Protein AF-A0A8T7GPR4-F1 (afdb_monomer)

Radius of gyration: 19.9 Å; Cα contacts (8 Å, |Δi|>4): 286; chains: 1; bounding box: 54×24×58 Å

Structure (mmCIF, N/CA/C/O backbone):
data_AF-A0A8T7GPR4-F1
#
_entry.id   AF-A0A8T7GPR4-F1
#
loop_
_atom_site.group_PDB
_atom_site.id
_atom_site.type_symbol
_atom_site.label_atom_id
_atom_site.label_alt_id
_atom_site.label_comp_id
_atom_site.label_asym_id
_atom_site.label_entity_id
_atom_site.label_seq_id
_atom_site.pdbx_PDB_ins_code
_atom_site.Cartn_x
_atom_site.Cartn_y
_atom_site.Cartn_z
_atom_site.occupancy
_atom_site.B_iso_or_equiv
_atom_site.auth_seq_id
_atom_site.auth_comp_id
_atom_site.auth_asym_id
_atom_site.auth_atom_id
_atom_site.pdbx_PDB_model_num
ATOM 1 N N . MET A 1 1 ? -29.693 9.640 11.429 1.00 54.88 1 MET A N 1
ATOM 2 C CA . MET A 1 1 ? -28.845 8.516 10.966 1.00 54.88 1 MET A CA 1
ATOM 3 C C . MET A 1 1 ? -27.605 8.969 10.199 1.00 54.88 1 MET A C 1
ATOM 5 O O . MET A 1 1 ? -26.533 8.726 10.720 1.00 54.88 1 MET A O 1
ATOM 9 N N . LYS A 1 2 ? -27.696 9.68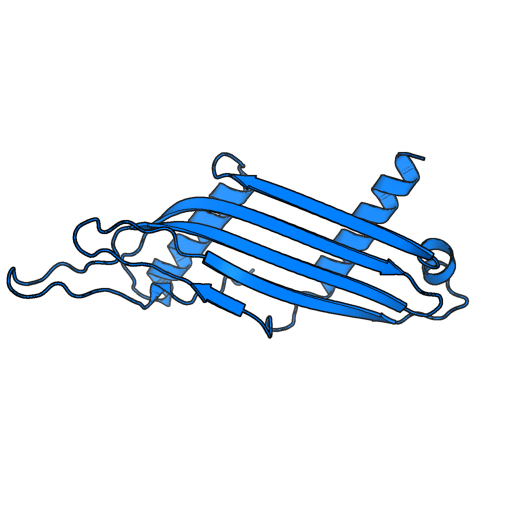3 9.062 1.00 52.66 2 LYS A N 1
ATOM 10 C CA . LYS A 1 2 ? -26.508 10.085 8.263 1.00 52.66 2 LYS A CA 1
ATOM 11 C C . LYS A 1 2 ? -25.381 10.765 9.064 1.00 52.66 2 LYS A C 1
ATOM 13 O O . LYS A 1 2 ? -24.226 10.394 8.918 1.00 52.66 2 LYS A O 1
ATOM 18 N N . TYR A 1 3 ? -25.714 11.702 9.955 1.00 61.56 3 TYR A N 1
ATOM 19 C CA . TYR A 1 3 ? -24.728 12.388 10.805 1.00 61.56 3 TYR A CA 1
ATOM 20 C C . TYR A 1 3 ? -23.956 11.450 11.740 1.00 61.56 3 TYR A C 1
ATOM 22 O O . TYR A 1 3 ? -22.753 11.610 11.904 1.00 61.56 3 TYR A O 1
ATOM 30 N N . PHE A 1 4 ? -24.629 10.452 12.316 1.00 60.06 4 PHE A N 1
ATOM 31 C CA . PHE A 1 4 ? -23.990 9.468 13.189 1.00 60.06 4 PHE A CA 1
ATOM 32 C C . PHE A 1 4 ? -22.986 8.619 12.404 1.00 60.06 4 PHE A C 1
ATOM 34 O O . PHE A 1 4 ? -21.864 8.417 12.854 1.00 60.06 4 PHE A O 1
ATOM 41 N N . THR A 1 5 ? -23.356 8.212 11.189 1.00 64.50 5 THR A N 1
ATOM 42 C CA . THR A 1 5 ? -22.489 7.437 10.301 1.00 64.50 5 THR A CA 1
ATOM 43 C C . THR A 1 5 ? -21.241 8.227 9.881 1.00 64.50 5 THR A C 1
ATOM 45 O O . THR A 1 5 ? -20.139 7.695 9.943 1.00 64.50 5 THR A O 1
ATOM 48 N N . TYR A 1 6 ? -21.371 9.515 9.536 1.00 74.75 6 TYR A N 1
ATOM 49 C CA . TYR A 1 6 ? -20.209 10.350 9.188 1.00 74.75 6 TYR A CA 1
ATOM 50 C C . TYR A 1 6 ? -19.257 10.578 10.365 1.00 74.75 6 TYR A C 1
ATOM 52 O O . TYR A 1 6 ? -18.046 10.498 10.183 1.00 74.75 6 TYR A O 1
ATOM 60 N N . VAL A 1 7 ? -19.794 10.830 11.564 1.00 73.88 7 VAL A N 1
ATOM 61 C CA . VAL A 1 7 ? -18.984 11.014 12.780 1.00 73.88 7 VAL A CA 1
ATOM 62 C C . VAL A 1 7 ? -18.277 9.716 13.167 1.00 73.88 7 VAL A C 1
ATOM 64 O O . VAL A 1 7 ? -17.122 9.742 13.588 1.00 73.88 7 VAL A O 1
ATOM 67 N N . LEU A 1 8 ? -18.939 8.571 12.997 1.00 71.81 8 LEU A N 1
ATOM 68 C CA . LEU A 1 8 ? -18.332 7.266 13.231 1.00 71.81 8 LEU A CA 1
ATOM 69 C C . LEU A 1 8 ? -17.179 7.011 12.249 1.00 71.81 8 LEU A C 1
ATOM 71 O O . LEU A 1 8 ? -16.074 6.698 12.687 1.00 71.81 8 LEU A O 1
ATOM 75 N N . TYR A 1 9 ? -17.393 7.221 10.944 1.00 75.00 9 TYR A N 1
ATOM 76 C CA . TYR A 1 9 ? -16.343 7.044 9.936 1.00 75.00 9 TYR A CA 1
ATOM 77 C C . TYR A 1 9 ? -15.164 8.001 10.127 1.00 75.00 9 TYR A C 1
ATOM 79 O O . TYR A 1 9 ? -14.023 7.567 9.997 1.00 75.00 9 TYR A O 1
ATOM 87 N N . SER A 1 10 ? -15.405 9.272 10.467 1.00 71.81 10 SER A N 1
ATOM 88 C CA . SER A 1 10 ? -14.318 10.230 10.700 1.00 71.81 10 SER A CA 1
ATOM 89 C C . SER A 1 10 ? -13.509 9.893 11.952 1.00 71.81 10 SER A C 1
ATOM 91 O O . SER A 1 10 ? -12.285 9.982 11.928 1.00 71.81 10 SER A O 1
ATOM 93 N N . THR A 1 11 ? -14.169 9.439 13.022 1.00 72.56 11 THR A N 1
ATOM 94 C CA . THR A 1 11 ? -13.491 9.022 14.259 1.00 72.56 11 THR A CA 1
ATOM 95 C C . THR A 1 11 ? -12.650 7.770 14.023 1.00 72.56 11 THR A C 1
ATOM 97 O O . THR A 1 11 ? -11.494 7.722 14.432 1.00 72.56 11 THR A O 1
ATOM 100 N N . ILE A 1 12 ? -13.193 6.776 13.313 1.00 70.50 12 ILE A N 1
ATOM 101 C CA . ILE A 1 12 ? -12.455 5.558 12.954 1.00 70.50 12 ILE A CA 1
ATOM 102 C C . ILE A 1 12 ? -11.265 5.897 12.051 1.00 70.50 12 ILE A C 1
ATOM 104 O O . ILE A 1 12 ? -10.165 5.411 12.299 1.00 70.50 12 ILE A O 1
ATOM 108 N N . ALA A 1 13 ? -11.450 6.769 11.056 1.00 71.00 13 ALA A N 1
ATOM 109 C CA . ALA A 1 13 ? -10.365 7.208 10.182 1.00 71.00 13 ALA A CA 1
ATOM 110 C C . ALA A 1 13 ? -9.235 7.895 10.968 1.00 71.00 13 ALA A C 1
ATOM 112 O O . ALA A 1 13 ? -8.074 7.541 10.786 1.00 71.00 13 ALA A O 1
ATOM 113 N N . LEU A 1 14 ? -9.563 8.816 11.883 1.00 67.69 14 LEU A N 1
ATOM 114 C CA . LEU A 1 14 ? -8.575 9.492 12.734 1.00 67.69 14 LEU A CA 1
ATOM 115 C C . LEU A 1 14 ? -7.801 8.510 13.619 1.00 67.69 14 LEU A C 1
ATOM 117 O O . LEU A 1 14 ? -6.582 8.626 13.736 1.00 67.69 14 LEU A O 1
ATOM 121 N N . ILE A 1 15 ? -8.492 7.525 14.204 1.00 67.62 15 ILE A N 1
ATOM 122 C CA . ILE A 1 15 ? -7.841 6.504 15.027 1.00 67.62 15 ILE A CA 1
ATOM 123 C C . ILE A 1 15 ? -6.878 5.678 14.171 1.00 67.62 15 ILE A C 1
ATOM 125 O O . ILE A 1 15 ? -5.717 5.566 14.548 1.00 67.62 15 ILE A O 1
ATOM 129 N N . ILE A 1 16 ? -7.311 5.172 13.009 1.00 65.00 16 ILE A N 1
ATOM 130 C CA . ILE A 1 16 ? -6.468 4.365 12.108 1.00 65.00 16 ILE A CA 1
ATOM 131 C C . ILE A 1 16 ? -5.208 5.137 11.697 1.00 65.00 16 ILE A C 1
ATOM 133 O O . ILE A 1 16 ? -4.109 4.595 11.794 1.00 65.00 16 ILE A O 1
ATOM 137 N N . ILE A 1 17 ? -5.341 6.413 11.321 1.00 62.09 17 ILE A N 1
ATOM 138 C CA . ILE A 1 17 ? -4.194 7.261 10.955 1.00 62.09 17 ILE A CA 1
ATOM 139 C C . ILE A 1 17 ? -3.219 7.387 12.138 1.00 62.09 17 ILE A C 1
ATOM 141 O O . ILE A 1 17 ? -2.014 7.246 11.960 1.00 62.09 17 ILE A O 1
ATOM 145 N N . SER A 1 18 ? -3.726 7.573 13.361 1.00 52.75 18 SER A N 1
ATOM 146 C CA . SER A 1 18 ? -2.885 7.770 14.552 1.00 52.75 18 SER A CA 1
ATOM 147 C C . SER A 1 18 ? -2.135 6.523 15.046 1.00 52.75 18 SER A C 1
ATOM 149 O O . SER A 1 18 ? -1.128 6.668 15.734 1.00 52.75 18 SER A O 1
ATOM 151 N N . VAL A 1 19 ? -2.583 5.306 14.706 1.00 53.22 19 VAL A N 1
ATOM 152 C CA . VAL A 1 19 ? -1.876 4.056 15.065 1.00 53.22 19 VAL A CA 1
ATOM 153 C C . VAL A 1 19 ? -0.943 3.538 13.965 1.00 53.22 19 VAL A C 1
ATOM 155 O O . VAL A 1 19 ? -0.241 2.555 14.186 1.00 53.22 19 VAL A O 1
ATOM 158 N N . SER A 1 20 ? -0.863 4.214 12.815 1.00 52.28 20 SER A N 1
ATOM 159 C CA . SER A 1 20 ? -0.093 3.782 11.635 1.00 52.28 20 SER A CA 1
ATOM 160 C C . SER A 1 20 ? 1.433 3.994 11.752 1.00 52.28 20 SER A C 1
ATOM 162 O O . SER A 1 20 ? 2.091 4.343 10.777 1.00 52.28 20 SER A O 1
ATOM 164 N N . TYR A 1 21 ? 2.024 3.792 12.936 1.00 50.47 21 TYR A N 1
ATOM 165 C CA . TYR A 1 21 ? 3.475 3.926 13.161 1.00 50.47 21 TYR A CA 1
ATOM 166 C C . T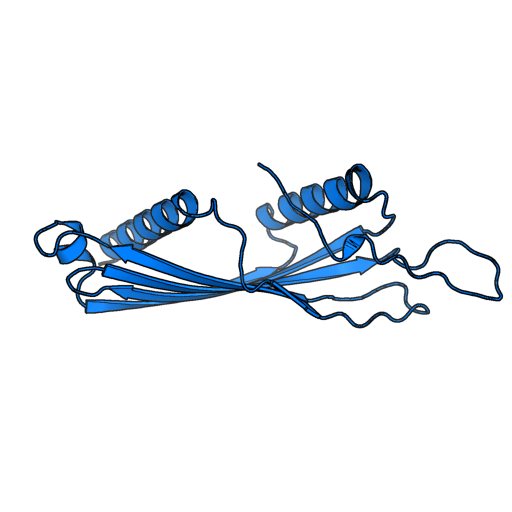YR A 1 21 ? 4.228 2.581 13.184 1.00 50.47 21 TYR A C 1
ATOM 168 O O . TYR A 1 21 ? 5.443 2.560 13.395 1.00 50.47 21 TYR A O 1
ATOM 176 N N . SER A 1 22 ? 3.550 1.448 12.965 1.00 52.41 22 SER A N 1
ATOM 177 C CA . SER A 1 22 ? 4.173 0.118 12.899 1.00 52.41 22 SER A CA 1
ATOM 178 C C . SER A 1 22 ? 4.475 -0.340 11.472 1.00 52.41 22 SER A C 1
ATOM 180 O O . SER A 1 22 ? 3.730 -0.080 10.532 1.00 52.41 22 SER A O 1
ATOM 182 N N . ASN A 1 23 ? 5.579 -1.079 11.318 1.00 53.28 23 ASN A N 1
ATOM 183 C CA . ASN A 1 23 ? 5.884 -1.812 10.090 1.00 53.28 23 ASN A CA 1
ATOM 184 C C . ASN A 1 23 ? 4.727 -2.772 9.766 1.00 53.28 23 ASN A C 1
ATOM 186 O O . ASN A 1 23 ? 4.321 -3.557 10.622 1.00 53.28 23 ASN A O 1
ATOM 190 N N . VAL A 1 24 ? 4.223 -2.747 8.531 1.00 54.72 24 VAL A N 1
ATOM 191 C CA . VAL A 1 24 ? 3.223 -3.717 8.067 1.00 54.72 24 VAL A CA 1
ATOM 192 C C . VAL A 1 24 ? 3.872 -5.104 8.031 1.00 54.72 24 VAL A C 1
ATOM 194 O O . VAL A 1 24 ? 4.754 -5.365 7.216 1.00 54.72 24 VAL A O 1
ATOM 197 N N . PHE A 1 25 ? 3.444 -6.006 8.918 1.00 55.31 25 PHE A N 1
ATOM 198 C CA . PHE A 1 25 ? 4.044 -7.340 9.070 1.00 55.31 25 PHE A CA 1
ATOM 199 C C . PHE A 1 25 ? 3.691 -8.328 7.939 1.00 55.31 25 PHE A C 1
ATOM 201 O O . PHE A 1 25 ? 4.355 -9.352 7.803 1.00 55.31 25 PHE A O 1
ATOM 208 N N . ALA A 1 26 ? 2.685 -8.030 7.109 1.00 57.97 26 ALA A N 1
ATOM 209 C CA . ALA A 1 26 ? 2.258 -8.871 5.986 1.00 57.97 26 ALA A CA 1
ATOM 210 C C . ALA A 1 26 ? 2.211 -8.081 4.665 1.00 57.97 26 ALA A C 1
ATOM 212 O O . ALA A 1 26 ? 1.152 -7.918 4.053 1.00 57.97 26 ALA A O 1
ATOM 213 N N . ALA A 1 27 ? 3.371 -7.568 4.243 1.00 79.69 27 ALA A N 1
ATOM 214 C CA . ALA A 1 27 ? 3.557 -6.980 2.920 1.00 79.69 27 ALA A CA 1
ATOM 215 C C . ALA A 1 27 ? 4.014 -8.054 1.912 1.00 79.69 27 ALA A C 1
ATOM 217 O O . ALA A 1 27 ? 5.033 -8.713 2.113 1.00 79.69 27 ALA A O 1
ATOM 218 N N . GLN A 1 28 ? 3.273 -8.225 0.817 1.00 89.81 28 GLN A N 1
ATOM 219 C CA . GLN A 1 28 ? 3.599 -9.138 -0.281 1.00 89.81 28 GLN A CA 1
ATOM 220 C C . GLN A 1 28 ? 3.725 -8.366 -1.594 1.00 89.81 28 GLN A C 1
ATOM 222 O O . GLN A 1 28 ? 2.855 -7.567 -1.934 1.00 89.81 28 GLN A O 1
ATOM 227 N N . LEU A 1 29 ? 4.762 -8.676 -2.373 1.00 93.00 29 LEU A N 1
ATOM 228 C CA . LEU A 1 29 ? 4.903 -8.239 -3.760 1.00 93.00 29 LEU A CA 1
ATOM 229 C C . LEU A 1 29 ? 4.688 -9.428 -4.699 1.00 93.00 29 LEU A C 1
ATOM 231 O O . LEU A 1 29 ? 5.361 -10.449 -4.576 1.00 93.00 29 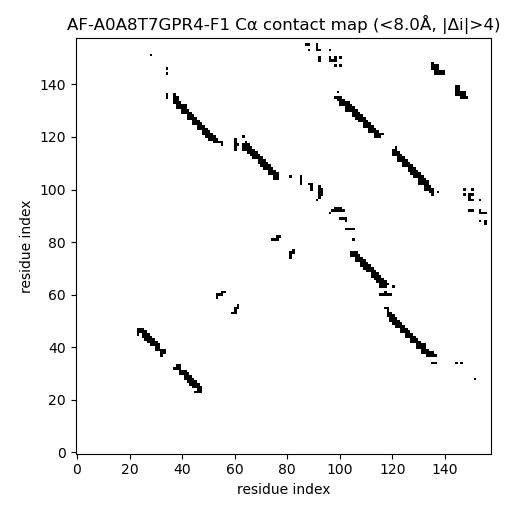LEU A O 1
ATOM 235 N N . SER A 1 30 ? 3.785 -9.277 -5.665 1.00 94.69 30 SER A N 1
ATOM 236 C CA . SER A 1 30 ? 3.651 -10.195 -6.803 1.00 94.69 30 SER A CA 1
ATOM 237 C C . SER A 1 30 ? 3.928 -9.434 -8.092 1.00 94.69 30 SER A C 1
ATOM 239 O O . SER A 1 30 ? 3.374 -8.357 -8.296 1.00 94.69 30 SER A O 1
ATOM 241 N N . SER A 1 31 ? 4.783 -9.959 -8.969 1.00 93.75 31 SER A N 1
ATOM 242 C CA . SER A 1 31 ? 5.120 -9.283 -10.227 1.00 93.75 31 SER A CA 1
ATOM 243 C C . SER A 1 31 ? 5.391 -10.276 -11.349 1.00 93.75 31 SER A C 1
ATOM 245 O O . SER A 1 31 ? 5.954 -11.343 -11.109 1.00 93.75 31 SER A O 1
ATOM 247 N N . PHE A 1 32 ? 5.013 -9.899 -12.569 1.00 93.81 32 PHE A N 1
ATOM 248 C CA . PHE A 1 32 ? 5.369 -10.604 -13.795 1.00 93.81 32 PHE A CA 1
ATOM 249 C C . PHE A 1 32 ? 6.069 -9.620 -14.732 1.00 93.81 32 PHE A C 1
ATOM 251 O O . PHE A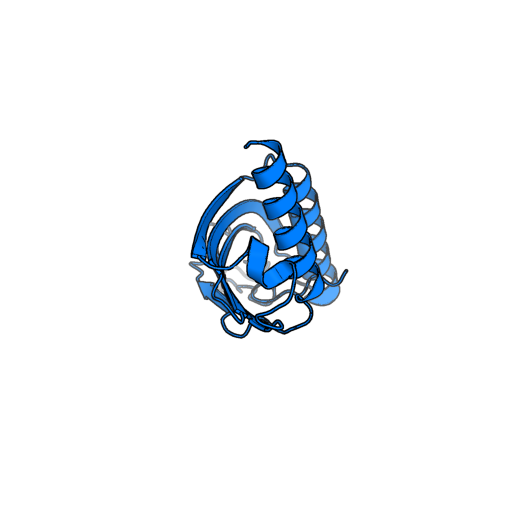 1 32 ? 5.474 -8.627 -15.162 1.00 93.81 32 PHE A O 1
ATOM 258 N N . LEU A 1 33 ? 7.351 -9.860 -14.999 1.00 93.56 33 LEU A N 1
ATOM 259 C CA . LEU A 1 33 ? 8.197 -8.975 -15.798 1.00 93.56 33 LEU A CA 1
ATOM 260 C C . LEU A 1 33 ? 8.441 -9.609 -17.163 1.00 93.56 33 LEU A C 1
ATOM 262 O O . LEU A 1 33 ? 8.879 -10.753 -17.244 1.00 93.56 33 LEU A O 1
ATOM 266 N N . ILE A 1 34 ? 8.161 -8.854 -18.225 1.00 91.69 34 ILE A N 1
ATOM 267 C CA . ILE A 1 34 ? 8.415 -9.266 -19.608 1.00 91.69 34 ILE A CA 1
ATOM 268 C C . ILE A 1 34 ? 9.422 -8.267 -20.188 1.00 91.69 34 ILE A C 1
ATOM 270 O O . ILE A 1 34 ? 9.015 -7.170 -20.590 1.00 91.69 34 ILE A O 1
ATOM 274 N N . PRO A 1 35 ? 10.725 -8.601 -20.235 1.00 90.06 35 PRO A N 1
ATOM 275 C CA . PRO A 1 35 ? 11.771 -7.679 -20.684 1.00 90.06 35 PRO A CA 1
ATOM 276 C C . PRO A 1 35 ? 11.555 -7.108 -22.095 1.00 90.06 35 PRO A C 1
ATOM 278 O O . PRO A 1 35 ? 12.059 -6.042 -22.432 1.00 90.06 35 PRO A O 1
ATOM 281 N N . GLU A 1 36 ? 10.805 -7.792 -22.952 1.00 90.12 36 GLU A N 1
ATOM 282 C CA . GLU A 1 36 ? 10.451 -7.342 -24.305 1.00 90.12 36 GLU A CA 1
ATOM 283 C C . GLU A 1 36 ? 9.442 -6.196 -24.286 1.00 90.12 36 GLU A C 1
ATOM 285 O O . GLU A 1 36 ? 9.451 -5.362 -25.185 1.00 90.12 36 GLU A O 1
ATOM 290 N N . ARG A 1 37 ? 8.573 -6.147 -23.271 1.00 91.38 37 ARG A N 1
ATOM 291 C CA . ARG A 1 37 ? 7.557 -5.097 -23.135 1.00 91.38 37 ARG A CA 1
ATOM 292 C C . ARG A 1 37 ? 8.050 -3.920 -22.304 1.00 91.38 37 ARG A C 1
ATOM 294 O O . ARG A 1 37 ? 7.526 -2.825 -22.475 1.00 91.38 37 ARG A O 1
ATOM 301 N N . ASN A 1 38 ? 9.003 -4.154 -21.393 1.00 92.50 38 ASN A N 1
ATOM 302 C CA . ASN A 1 38 ? 9.509 -3.165 -20.431 1.00 92.50 38 ASN A CA 1
ATOM 303 C C . ASN A 1 38 ? 8.376 -2.389 -19.724 1.00 92.50 38 ASN A C 1
ATOM 305 O O . ASN A 1 38 ? 8.472 -1.190 -19.456 1.00 92.50 38 ASN A O 1
ATOM 309 N N . LYS A 1 39 ? 7.263 -3.091 -19.487 1.00 95.06 39 LYS A N 1
ATOM 310 C CA . LYS A 1 39 ? 6.034 -2.590 -18.880 1.00 95.06 39 LYS A CA 1
ATOM 311 C C . LYS A 1 39 ? 5.347 -3.727 -18.135 1.00 95.06 39 LYS A C 1
ATOM 313 O O . LYS A 1 39 ? 5.221 -4.820 -18.689 1.00 95.06 39 LYS A O 1
ATOM 318 N N . SER A 1 40 ? 4.926 -3.474 -16.900 1.00 96.12 40 SER A N 1
ATOM 319 C CA . SER A 1 40 ? 4.316 -4.476 -16.018 1.00 96.12 40 SER A CA 1
ATOM 320 C C . SER A 1 40 ? 3.385 -3.833 -14.995 1.00 96.12 40 SER A C 1
ATOM 322 O O . SER A 1 40 ? 3.468 -2.635 -14.737 1.00 96.12 40 SER A O 1
ATOM 324 N N . GLU A 1 41 ? 2.532 -4.655 -14.386 1.00 96.38 41 GLU A N 1
ATOM 325 C CA . GLU A 1 41 ? 1.609 -4.256 -13.320 1.00 96.38 41 GLU A CA 1
ATOM 326 C C . GLU A 1 41 ? 1.856 -5.121 -12.071 1.00 96.38 41 GLU A C 1
ATOM 328 O O . GLU A 1 41 ? 1.176 -6.131 -11.874 1.00 96.38 41 GLU A O 1
ATOM 333 N N . PRO A 1 42 ? 2.893 -4.828 -11.263 1.00 95.88 42 PRO A N 1
ATOM 334 C CA . PRO A 1 42 ? 3.090 -5.517 -9.993 1.00 95.88 42 PRO A CA 1
ATOM 335 C C . PRO A 1 42 ? 1.947 -5.205 -9.019 1.00 95.88 42 PRO A C 1
ATOM 337 O O . PRO A 1 42 ? 1.317 -4.158 -9.102 1.00 95.88 42 PRO A O 1
ATOM 340 N N . ALA A 1 43 ? 1.721 -6.092 -8.054 1.00 95.81 43 ALA A N 1
ATOM 341 C CA . ALA A 1 43 ? 0.758 -5.903 -6.978 1.00 95.81 43 ALA A CA 1
ATOM 342 C C . ALA A 1 43 ? 1.471 -5.920 -5.622 1.00 95.81 43 ALA A C 1
ATOM 344 O O . ALA A 1 43 ? 2.052 -6.936 -5.229 1.00 95.81 43 ALA A O 1
ATOM 345 N N . TYR A 1 44 ? 1.381 -4.804 -4.903 1.00 93.06 44 TYR A N 1
ATOM 346 C CA . TYR A 1 44 ? 1.823 -4.651 -3.521 1.00 93.06 44 TYR A CA 1
ATOM 347 C C . TYR A 1 44 ? 0.612 -4.833 -2.613 1.00 93.06 44 TYR A C 1
ATOM 349 O O . TYR A 1 44 ? -0.310 -4.021 -2.626 1.00 93.06 44 TYR A O 1
ATOM 357 N N . THR A 1 45 ? 0.587 -5.919 -1.851 1.00 92.81 45 THR A N 1
ATOM 358 C CA . THR A 1 45 ? -0.502 -6.237 -0.925 1.00 92.81 45 THR A CA 1
ATOM 359 C C . THR A 1 45 ? -0.037 -6.028 0.505 1.00 92.81 45 THR A C 1
ATOM 361 O O . THR A 1 45 ? 0.953 -6.623 0.911 1.00 92.81 45 THR A O 1
ATOM 364 N N . ALA A 1 46 ? -0.776 -5.228 1.264 1.00 89.75 46 ALA A N 1
ATOM 365 C CA . ALA A 1 46 ? -0.610 -5.041 2.697 1.00 89.75 46 ALA A CA 1
ATOM 366 C C . ALA A 1 46 ? -1.852 -5.570 3.419 1.00 89.75 46 ALA A C 1
ATOM 368 O O . ALA A 1 46 ? -2.980 -5.263 3.021 1.00 89.75 46 ALA A O 1
ATOM 369 N N . ILE A 1 47 ? -1.647 -6.368 4.465 1.00 90.25 47 ILE A N 1
ATOM 370 C CA . ILE A 1 47 ? -2.704 -6.814 5.376 1.00 90.25 47 ILE A CA 1
ATOM 371 C C . ILE A 1 47 ? -2.294 -6.432 6.792 1.00 90.25 47 ILE A C 1
ATOM 373 O O . ILE A 1 47 ? -1.175 -6.723 7.214 1.00 90.25 47 ILE A O 1
ATOM 377 N N . GLU A 1 48 ? -3.204 -5.807 7.529 1.00 87.75 48 GLU A N 1
ATOM 378 C CA . GLU A 1 48 ? -2.972 -5.435 8.920 1.00 87.75 48 GLU A CA 1
ATOM 379 C C . GLU A 1 48 ? -4.219 -5.678 9.775 1.00 87.75 48 GLU A C 1
ATOM 381 O O . GLU A 1 48 ? -5.363 -5.589 9.314 1.00 87.75 48 GLU A O 1
ATOM 386 N N . PHE A 1 49 ? -3.959 -6.010 11.038 1.00 89.62 49 PHE A N 1
ATOM 387 C CA . PHE A 1 49 ? -4.952 -6.238 12.075 1.00 89.62 49 PHE A CA 1
ATOM 388 C C . PHE A 1 49 ? -4.660 -5.290 13.234 1.00 89.62 49 PHE A C 1
ATOM 390 O O . PHE A 1 49 ? -3.609 -5.375 13.865 1.00 89.62 49 PHE A O 1
ATOM 397 N N . ILE A 1 50 ? -5.600 -4.400 13.523 1.00 89.19 50 ILE A N 1
ATOM 398 C CA . ILE A 1 50 ? -5.515 -3.422 14.601 1.00 89.19 50 ILE A CA 1
ATOM 399 C C . ILE A 1 50 ? -6.512 -3.835 15.678 1.00 89.19 50 ILE A C 1
ATOM 401 O O . ILE A 1 50 ? -7.679 -4.096 15.394 1.00 89.19 50 ILE A O 1
ATOM 405 N N . THR A 1 51 ? -6.060 -3.880 16.929 1.00 92.31 51 THR A N 1
ATOM 406 C CA . THR A 1 51 ? -6.937 -4.028 18.094 1.00 92.31 51 THR A CA 1
ATOM 407 C C . THR A 1 51 ? -6.771 -2.818 18.997 1.00 92.31 51 THR A C 1
ATOM 409 O O . THR A 1 51 ? -5.687 -2.582 19.527 1.00 92.31 51 THR A O 1
ATOM 412 N N . ILE A 1 52 ? -7.851 -2.073 19.205 1.00 90.44 52 ILE A N 1
ATOM 413 C CA . ILE A 1 52 ? -7.895 -0.943 20.133 1.00 90.44 52 ILE A CA 1
ATOM 414 C C . ILE A 1 52 ? -8.696 -1.385 21.348 1.00 90.44 52 ILE A C 1
ATOM 416 O O . ILE A 1 52 ? -9.896 -1.619 21.239 1.00 90.44 52 ILE A O 1
ATOM 420 N N . LYS A 1 53 ? -8.040 -1.515 22.500 1.00 94.00 53 LYS A N 1
ATOM 421 C CA . LYS A 1 53 ? -8.709 -1.836 23.767 1.00 94.00 53 LYS A CA 1
ATOM 422 C C . LYS A 1 53 ? -9.229 -0.565 24.426 1.00 94.00 53 LYS A C 1
ATOM 424 O O . LYS A 1 53 ? -8.561 0.467 24.386 1.00 94.00 53 LYS A O 1
ATOM 429 N N . TYR A 1 54 ? -10.385 -0.656 25.065 1.00 93.38 54 TYR A N 1
ATOM 430 C CA . TYR A 1 54 ? -10.984 0.440 25.818 1.00 93.38 54 TYR A CA 1
ATOM 431 C C . TYR A 1 54 ? -11.742 -0.077 27.037 1.00 93.38 54 TYR A C 1
ATOM 433 O O . TYR A 1 54 ? -12.081 -1.254 27.132 1.00 93.38 54 TYR A O 1
ATOM 441 N N . ASP A 1 55 ? -12.008 0.822 27.983 1.00 96.06 55 ASP A N 1
ATOM 442 C CA . ASP A 1 55 ? -12.819 0.502 29.153 1.00 96.06 55 ASP A CA 1
ATOM 443 C C . ASP A 1 55 ? -14.264 0.159 28.719 1.00 96.06 55 ASP A C 1
ATOM 445 O O . ASP A 1 55 ? -14.878 0.965 28.003 1.00 96.06 55 ASP A O 1
ATOM 449 N N . PRO A 1 56 ? -14.831 -0.982 29.155 1.00 95.56 56 PRO A N 1
ATOM 450 C CA . PRO A 1 56 ? -16.224 -1.361 28.907 1.00 95.56 56 PRO A CA 1
ATOM 451 C C . PRO A 1 56 ? -17.283 -0.330 29.315 1.00 95.56 56 PRO A C 1
ATOM 453 O O . PRO A 1 56 ? -18.397 -0.351 28.793 1.00 95.56 56 PRO A O 1
ATOM 456 N N . GLN A 1 57 ? -16.969 0.556 30.260 1.00 95.50 57 GLN A N 1
ATOM 457 C CA . GLN A 1 57 ? -17.864 1.610 30.743 1.00 95.50 57 GLN A CA 1
ATOM 458 C C . GLN A 1 57 ? -17.685 2.941 29.993 1.00 95.50 57 GLN A C 1
ATOM 460 O O . GLN A 1 57 ? -18.441 3.888 30.224 1.00 95.50 57 GLN A O 1
ATOM 465 N N . SER A 1 58 ? -16.706 3.028 29.086 1.00 94.12 58 SER A N 1
ATOM 466 C CA . SER A 1 58 ? -16.411 4.250 28.335 1.00 94.12 58 SER A CA 1
ATOM 467 C C . SER A 1 58 ? -17.510 4.624 27.335 1.00 94.12 58 SER A C 1
ATOM 469 O O . SER A 1 58 ? -18.257 3.788 26.825 1.00 94.12 58 SER A O 1
ATOM 471 N N . GLU A 1 59 ? -17.554 5.905 26.962 1.00 91.56 59 GLU A N 1
ATOM 472 C CA . GLU A 1 59 ? -18.398 6.378 25.855 1.00 91.56 59 GLU A CA 1
ATOM 473 C C . GLU A 1 59 ? -18.026 5.733 24.512 1.00 91.56 59 GLU A C 1
ATOM 475 O O . GLU A 1 59 ? -18.867 5.623 23.619 1.00 91.56 59 GLU A O 1
ATOM 480 N N . LEU A 1 60 ? -16.776 5.285 24.365 1.00 86.75 60 LEU A N 1
ATOM 481 C CA . LEU A 1 60 ? -16.320 4.575 23.177 1.00 86.75 60 LEU A CA 1
ATOM 482 C C . LEU A 1 60 ? -16.968 3.185 23.097 1.00 86.75 60 LEU A C 1
ATOM 484 O O . LEU A 1 60 ? -17.525 2.842 22.056 1.00 86.75 60 LEU A O 1
ATOM 488 N N . ALA A 1 61 ? -17.003 2.446 24.213 1.00 93.50 61 ALA A N 1
ATOM 489 C CA . ALA A 1 61 ? -17.694 1.160 24.307 1.00 93.50 61 ALA A CA 1
ATOM 490 C C . ALA A 1 61 ? -19.187 1.291 23.981 1.00 93.50 61 ALA A C 1
ATOM 492 O O . ALA A 1 61 ? -19.708 0.525 23.177 1.00 93.50 61 ALA A O 1
ATOM 493 N N . LYS A 1 62 ? -19.868 2.321 24.503 1.00 92.62 62 LYS A N 1
ATOM 494 C CA . LYS A 1 62 ? -21.293 2.574 24.201 1.00 92.62 62 LYS A CA 1
ATOM 495 C C . LYS A 1 62 ? -21.568 2.808 22.713 1.00 92.62 62 LYS A C 1
ATOM 497 O O . LYS A 1 62 ? -22.659 2.502 22.242 1.00 92.62 62 LYS A O 1
ATOM 502 N N . LYS A 1 63 ? -20.609 3.385 21.982 1.00 89.69 63 LYS A N 1
ATOM 503 C CA . LYS A 1 63 ? -20.745 3.694 20.550 1.00 89.69 63 LYS A CA 1
ATOM 504 C C . LYS A 1 63 ? -20.333 2.547 19.637 1.00 89.69 63 LYS A C 1
ATOM 506 O O . LYS A 1 63 ? -20.840 2.479 18.521 1.00 89.69 63 LYS A O 1
ATOM 511 N N . LEU A 1 64 ? -19.389 1.714 20.071 1.00 91.38 64 LEU A N 1
ATOM 512 C CA . LEU A 1 64 ? -18.774 0.686 19.234 1.00 91.38 64 LEU A CA 1
ATOM 513 C C . LEU A 1 64 ? -19.266 -0.726 19.546 1.00 91.38 64 LEU A C 1
ATOM 515 O O . LEU A 1 64 ? -19.211 -1.570 18.660 1.00 91.38 64 LEU A O 1
ATOM 519 N N . ALA A 1 65 ? -19.772 -1.001 20.749 1.00 92.19 65 ALA A N 1
ATOM 520 C CA . ALA A 1 65 ? -20.257 -2.333 21.095 1.00 92.19 65 ALA A CA 1
ATOM 521 C C . ALA A 1 65 ? -21.368 -2.790 20.134 1.00 92.19 65 ALA A C 1
ATOM 523 O O . ALA A 1 65 ? -22.377 -2.109 19.949 1.00 92.19 65 ALA A O 1
ATOM 524 N N . GLY A 1 66 ? -21.167 -3.953 19.512 1.00 92.69 66 GLY A N 1
ATOM 525 C CA . GLY A 1 66 ? -22.080 -4.530 18.527 1.00 92.69 66 GLY A CA 1
ATOM 526 C C . GLY A 1 66 ? -21.958 -3.937 17.119 1.00 92.69 66 GLY A C 1
ATOM 527 O O . GLY A 1 66 ? -22.644 -4.406 16.210 1.00 92.69 66 GLY A O 1
ATOM 528 N N . VAL A 1 67 ? -21.089 -2.943 16.895 1.00 93.06 67 VAL A N 1
ATOM 529 C CA . VAL A 1 67 ? -20.835 -2.401 15.553 1.00 93.06 67 VAL A CA 1
ATOM 530 C C . VAL A 1 67 ? -20.125 -3.456 14.715 1.00 93.06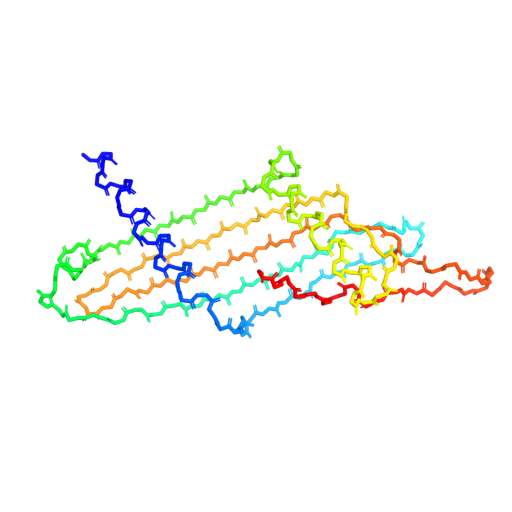 67 VAL A C 1
ATOM 532 O O . VAL A 1 67 ? -19.059 -3.944 15.079 1.00 93.06 67 VAL A O 1
ATOM 535 N N . THR A 1 68 ? -20.702 -3.784 13.563 1.00 95.38 68 THR A N 1
ATOM 536 C CA . THR A 1 68 ? -20.072 -4.629 12.546 1.00 95.38 68 THR A CA 1
ATOM 537 C C . THR A 1 68 ? -20.209 -3.940 11.202 1.00 95.38 68 THR A C 1
ATOM 539 O O . THR A 1 68 ? -21.314 -3.787 10.691 1.00 95.38 68 THR A O 1
ATOM 542 N N . GLU A 1 69 ? -19.087 -3.518 10.632 1.00 93.12 69 GLU A N 1
ATOM 543 C CA . GLU A 1 69 ? -19.056 -2.734 9.400 1.00 93.12 69 GLU A CA 1
ATOM 544 C C . GLU A 1 69 ? -18.051 -3.315 8.410 1.00 93.12 69 GLU A C 1
ATOM 546 O O . GLU A 1 69 ? -16.988 -3.826 8.779 1.00 93.12 69 GLU A O 1
ATOM 551 N N . ARG A 1 70 ? -18.376 -3.195 7.122 1.00 92.94 70 ARG A N 1
ATOM 552 C CA . ARG A 1 70 ? -17.461 -3.518 6.028 1.00 92.94 70 ARG A CA 1
ATOM 553 C C . ARG A 1 70 ? -17.308 -2.303 5.130 1.00 92.94 70 ARG A C 1
ATOM 555 O O . ARG A 1 70 ? -18.274 -1.838 4.536 1.00 92.94 70 ARG A O 1
ATOM 562 N N . ILE A 1 71 ? -16.074 -1.841 4.983 1.00 89.75 71 ILE A N 1
ATOM 563 C CA . ILE A 1 71 ? -15.726 -0.717 4.114 1.00 89.75 71 ILE A CA 1
ATOM 564 C C . ILE A 1 71 ? -14.958 -1.268 2.919 1.00 89.75 71 ILE A C 1
ATOM 566 O O . ILE A 1 71 ? -14.096 -2.135 3.060 1.00 89.75 71 ILE A O 1
ATOM 570 N N . SER A 1 72 ? -15.277 -0.809 1.714 1.00 90.31 72 SER A N 1
ATOM 571 C CA . SER A 1 72 ? -14.523 -1.164 0.512 1.00 90.31 72 SER A CA 1
ATOM 572 C C . SER A 1 72 ? -14.550 -0.007 -0.472 1.00 90.31 72 SER A C 1
ATOM 574 O O . SER A 1 72 ? -15.612 0.548 -0.741 1.00 90.31 72 SER A O 1
ATOM 576 N N . PHE A 1 73 ? -13.390 0.351 -1.012 1.00 86.50 73 PHE A N 1
ATOM 577 C CA . PHE A 1 73 ? -13.292 1.366 -2.054 1.00 86.50 73 PHE A CA 1
ATOM 578 C C . PHE A 1 73 ? -12.196 1.014 -3.054 1.00 86.50 73 PHE A C 1
ATOM 580 O O . PHE A 1 73 ? -11.277 0.247 -2.759 1.00 86.50 73 PHE A O 1
ATOM 587 N N . LYS A 1 74 ? -12.325 1.590 -4.249 1.00 89.12 74 LYS A N 1
ATOM 588 C CA . LYS A 1 74 ? -11.359 1.475 -5.336 1.00 89.12 74 LYS A CA 1
ATOM 589 C C . LYS A 1 74 ? -10.991 2.868 -5.820 1.00 89.12 74 LYS A C 1
ATOM 591 O O . LYS A 1 74 ? -11.885 3.682 -6.047 1.00 89.12 74 LYS A O 1
ATOM 596 N N . ILE A 1 75 ? -9.702 3.131 -5.983 1.00 85.19 75 ILE A N 1
ATOM 597 C CA . ILE A 1 75 ? -9.182 4.386 -6.537 1.00 85.19 75 ILE A CA 1
ATOM 598 C C . ILE A 1 75 ? -8.389 4.044 -7.795 1.00 85.19 75 ILE A C 1
ATOM 600 O O . ILE A 1 75 ? -7.578 3.124 -7.772 1.00 85.19 75 ILE A O 1
ATOM 604 N N . ASN A 1 76 ? -8.625 4.784 -8.876 1.00 81.88 76 ASN A N 1
ATOM 605 C CA . ASN A 1 76 ? -7.893 4.665 -10.139 1.00 81.88 76 ASN A CA 1
ATOM 606 C C . ASN A 1 76 ? -7.155 5.981 -10.438 1.00 81.88 76 ASN A C 1
ATOM 608 O O . ASN A 1 76 ? -7.516 7.020 -9.878 1.00 81.88 76 ASN A O 1
ATOM 612 N N . GLY A 1 77 ? -6.161 5.936 -11.330 1.00 64.56 77 GLY A N 1
ATOM 613 C CA . GLY A 1 77 ? -5.157 6.982 -11.575 1.00 64.56 77 GLY A CA 1
ATOM 614 C C . GLY A 1 77 ? -5.612 8.393 -11.942 1.00 64.56 77 GLY A C 1
ATOM 615 O O . GLY A 1 77 ? -4.764 9.262 -12.061 1.00 64.56 77 GLY A O 1
ATOM 616 N N . THR A 1 78 ? -6.910 8.666 -12.081 1.00 69.06 78 THR A N 1
ATOM 617 C CA . THR A 1 78 ? -7.437 10.026 -12.307 1.00 69.06 78 THR A CA 1
ATOM 618 C C . THR A 1 78 ? -7.828 10.748 -11.011 1.00 69.06 78 THR A C 1
ATOM 620 O O . THR A 1 78 ? -8.484 11.786 -11.055 1.00 69.06 78 THR A O 1
ATOM 623 N N . ASN A 1 79 ? -7.524 10.178 -9.839 1.00 77.00 79 ASN A N 1
ATOM 624 C CA . ASN A 1 79 ? -7.764 10.824 -8.550 1.00 77.00 79 ASN A CA 1
ATOM 625 C C . ASN A 1 79 ? -6.556 11.711 -8.171 1.00 77.00 79 ASN A C 1
ATOM 627 O O . ASN A 1 79 ? -5.459 11.165 -8.047 1.00 77.00 79 ASN A O 1
ATOM 631 N N . PRO A 1 80 ? -6.734 13.020 -7.891 1.00 75.81 80 PRO A N 1
ATOM 632 C CA . PRO A 1 80 ? -5.623 13.924 -7.561 1.00 75.81 80 PRO A CA 1
ATOM 633 C C . PRO A 1 80 ? -4.759 13.466 -6.376 1.00 75.81 80 PRO A C 1
ATOM 635 O O . PRO A 1 80 ? -3.551 13.686 -6.351 1.00 75.81 80 PRO A O 1
ATOM 638 N N . GLY A 1 81 ? -5.355 12.789 -5.387 1.00 79.50 81 GLY A N 1
ATOM 639 C CA . GLY A 1 81 ? -4.598 12.229 -4.266 1.00 79.50 81 GLY A CA 1
ATOM 640 C C . GLY A 1 81 ? -3.644 11.114 -4.700 1.00 79.50 81 GLY A C 1
ATOM 641 O O . GLY A 1 81 ? -2.551 10.988 -4.153 1.00 79.50 81 GLY A O 1
ATOM 642 N N . LEU A 1 82 ? -4.027 10.332 -5.712 1.00 83.00 82 LEU A N 1
ATOM 643 C CA . LEU A 1 82 ? -3.215 9.238 -6.237 1.00 83.00 82 LEU A CA 1
ATOM 644 C C . LEU A 1 82 ? -2.080 9.741 -7.139 1.00 83.00 82 LEU A C 1
ATOM 646 O O . LEU A 1 82 ? -1.002 9.155 -7.126 1.00 83.00 82 LEU A O 1
ATOM 650 N N . GLU A 1 83 ? -2.277 10.850 -7.855 1.00 87.19 83 GLU A N 1
ATOM 651 C CA . GLU A 1 83 ? -1.210 11.513 -8.621 1.00 87.19 83 GLU A CA 1
ATOM 652 C C . GLU A 1 83 ? -0.049 11.941 -7.713 1.00 87.19 83 GLU A C 1
ATOM 654 O O . GLU A 1 83 ? 1.110 11.650 -8.013 1.00 87.19 83 GLU A O 1
ATOM 659 N N . ASN A 1 84 ? -0.357 12.541 -6.558 1.00 87.19 84 ASN A N 1
ATOM 660 C CA . ASN A 1 84 ? 0.654 12.904 -5.562 1.00 87.19 84 ASN A CA 1
ATOM 661 C C . ASN A 1 84 ? 1.393 11.672 -5.024 1.00 87.19 84 ASN A C 1
ATOM 663 O O . ASN A 1 84 ? 2.617 11.685 -4.925 1.00 87.19 84 ASN A O 1
ATOM 667 N N . VAL A 1 85 ? 0.673 10.583 -4.733 1.00 87.38 85 VAL A N 1
ATOM 668 C CA . VAL A 1 85 ? 1.288 9.318 -4.297 1.00 87.38 85 VAL A CA 1
ATOM 669 C C . VAL A 1 85 ? 2.241 8.771 -5.365 1.00 87.38 85 VAL A C 1
ATOM 671 O O . VAL A 1 85 ? 3.370 8.405 -5.042 1.00 87.38 85 VAL A O 1
ATOM 674 N N . ILE A 1 86 ? 1.829 8.753 -6.637 1.00 91.25 86 ILE A N 1
ATOM 675 C CA . ILE A 1 86 ? 2.681 8.325 -7.758 1.00 91.25 86 ILE A CA 1
ATOM 676 C C . ILE A 1 86 ? 3.936 9.201 -7.847 1.00 91.25 86 ILE A C 1
ATOM 678 O O . ILE A 1 86 ? 5.039 8.670 -7.988 1.00 91.25 86 ILE A O 1
ATOM 682 N N . ALA A 1 87 ? 3.787 10.525 -7.754 1.00 92.25 87 ALA A N 1
ATOM 683 C CA . ALA A 1 87 ? 4.906 11.461 -7.806 1.00 92.25 87 ALA A CA 1
ATOM 684 C C . ALA A 1 87 ? 5.908 11.211 -6.669 1.00 92.25 87 ALA A C 1
ATOM 686 O O . ALA A 1 87 ? 7.110 11.103 -6.924 1.00 92.25 87 ALA A O 1
ATOM 687 N N . THR A 1 88 ? 5.422 11.028 -5.439 1.00 92.12 88 THR A N 1
ATOM 688 C CA . THR A 1 88 ? 6.265 10.741 -4.274 1.00 92.12 88 THR A CA 1
ATOM 689 C C . THR A 1 88 ? 6.991 9.404 -4.407 1.00 92.12 88 THR A C 1
ATOM 691 O O . THR A 1 88 ? 8.201 9.343 -4.190 1.00 92.12 88 THR A O 1
ATOM 694 N N . ILE A 1 89 ? 6.301 8.334 -4.823 1.00 92.69 89 ILE A N 1
ATOM 695 C CA . ILE A 1 89 ? 6.938 7.022 -5.015 1.00 92.69 89 ILE A CA 1
ATOM 696 C C . ILE A 1 89 ? 7.994 7.089 -6.124 1.00 92.69 89 ILE A C 1
ATOM 698 O O . ILE A 1 89 ? 9.099 6.581 -5.943 1.00 92.69 89 ILE A O 1
ATOM 702 N N . ASN A 1 90 ? 7.696 7.742 -7.251 1.00 94.88 90 ASN A N 1
ATOM 703 C CA . ASN A 1 90 ? 8.669 7.936 -8.329 1.00 94.88 90 ASN A CA 1
ATOM 704 C C . ASN A 1 90 ? 9.911 8.696 -7.853 1.00 94.88 90 ASN A C 1
ATOM 706 O O . ASN A 1 90 ? 11.022 8.343 -8.249 1.00 94.88 90 ASN A O 1
ATOM 710 N N . ASN A 1 91 ? 9.734 9.711 -7.001 1.00 95.12 91 ASN A N 1
ATOM 711 C CA . ASN A 1 91 ? 10.852 10.428 -6.405 1.00 95.12 91 ASN A CA 1
ATOM 712 C C . ASN A 1 91 ? 11.708 9.489 -5.545 1.00 95.12 91 ASN A C 1
ATOM 714 O O . ASN A 1 91 ? 12.899 9.386 -5.798 1.00 95.12 91 ASN A O 1
ATOM 718 N N . VAL A 1 92 ? 11.108 8.725 -4.625 1.00 93.81 92 VAL A N 1
ATOM 719 C CA . VAL A 1 92 ? 11.832 7.757 -3.773 1.00 93.81 92 VAL A CA 1
ATOM 720 C C . VAL A 1 92 ? 12.572 6.699 -4.601 1.00 93.81 92 VAL A C 1
ATOM 722 O O . VAL A 1 92 ? 13.747 6.426 -4.353 1.00 93.81 92 VAL A O 1
ATOM 725 N N . ILE A 1 93 ? 11.920 6.117 -5.615 1.00 94.00 93 ILE A N 1
ATOM 726 C CA . ILE A 1 93 ? 12.541 5.129 -6.515 1.00 94.00 93 ILE A CA 1
ATOM 727 C C . ILE A 1 93 ? 13.775 5.727 -7.205 1.00 94.00 93 ILE A C 1
ATOM 729 O O . ILE A 1 93 ? 14.806 5.064 -7.324 1.00 94.00 93 ILE A O 1
ATOM 733 N N . LEU A 1 94 ? 13.692 6.985 -7.634 1.00 94.62 94 LEU A N 1
ATOM 734 C CA . LEU A 1 94 ? 14.811 7.663 -8.271 1.00 94.62 94 LEU A CA 1
ATOM 735 C C . LEU A 1 94 ? 15.918 8.019 -7.271 1.00 94.62 94 LEU A C 1
ATOM 737 O O . LEU A 1 94 ? 17.079 7.712 -7.516 1.00 94.62 94 LEU A O 1
ATOM 741 N N . THR A 1 95 ? 15.583 8.677 -6.162 1.00 93.62 95 THR A N 1
ATOM 742 C CA . THR A 1 95 ? 16.570 9.320 -5.284 1.00 93.62 95 THR A CA 1
ATOM 743 C C . THR A 1 95 ? 17.161 8.382 -4.242 1.00 93.62 95 THR A C 1
ATOM 745 O O . THR A 1 95 ? 18.318 8.549 -3.871 1.00 93.62 95 THR A O 1
ATOM 748 N N . GLU A 1 96 ? 16.398 7.399 -3.760 1.00 91.75 96 GLU A N 1
ATOM 749 C CA . GLU A 1 96 ? 16.842 6.485 -2.698 1.00 91.75 96 GLU A CA 1
ATOM 750 C C . GLU A 1 96 ? 17.226 5.099 -3.219 1.00 91.75 96 GLU A C 1
ATOM 752 O O . GLU A 1 96 ? 18.038 4.411 -2.601 1.00 91.75 96 GLU A O 1
ATOM 757 N N . ARG A 1 97 ? 16.635 4.666 -4.341 1.00 90.56 97 ARG A N 1
ATOM 758 C CA . ARG A 1 97 ? 16.942 3.367 -4.964 1.00 90.56 97 ARG A CA 1
ATOM 759 C C . ARG A 1 97 ? 17.828 3.477 -6.198 1.00 90.56 97 ARG A C 1
ATOM 761 O O . ARG A 1 97 ? 18.293 2.450 -6.671 1.00 90.56 97 ARG A O 1
ATOM 768 N N . ASN A 1 98 ? 18.063 4.687 -6.716 1.00 92.50 98 ASN A N 1
ATOM 769 C CA . ASN A 1 98 ? 18.791 4.914 -7.968 1.00 92.50 98 ASN A CA 1
ATOM 770 C C . ASN A 1 98 ? 18.242 4.070 -9.139 1.00 92.50 98 ASN A C 1
ATOM 772 O O . ASN A 1 98 ? 18.980 3.657 -10.034 1.00 92.50 98 ASN A O 1
ATOM 776 N N . SER A 1 99 ? 16.934 3.795 -9.121 1.00 93.88 99 SER A N 1
ATOM 777 C CA . SER A 1 99 ? 16.278 2.950 -10.112 1.00 93.88 99 SER A CA 1
ATOM 778 C C . SER A 1 99 ? 15.666 3.820 -11.220 1.00 93.88 99 SER A C 1
ATOM 780 O O . SER A 1 99 ? 14.984 4.815 -10.931 1.00 93.88 99 SER A O 1
ATOM 782 N N . PRO A 1 100 ? 15.834 3.454 -12.502 1.00 94.31 100 PRO A N 1
ATOM 783 C CA . PRO A 1 100 ? 15.216 4.173 -13.611 1.00 94.31 100 PRO A CA 1
ATOM 784 C C . PRO A 1 100 ? 13.716 3.890 -13.757 1.00 94.31 100 PRO A C 1
ATOM 786 O O . PRO A 1 100 ? 13.062 4.552 -14.565 1.00 94.31 100 PRO A O 1
ATOM 789 N N . VAL A 1 101 ? 13.153 2.952 -12.987 1.00 96.25 101 VAL A N 1
ATOM 790 C CA . VAL A 1 101 ? 11.734 2.592 -13.067 1.00 96.25 101 VAL A CA 1
ATOM 791 C C . VAL A 1 101 ? 10.824 3.790 -12.824 1.00 96.25 101 VAL A C 1
ATOM 793 O O . VAL A 1 101 ? 11.087 4.649 -11.980 1.00 96.25 101 VAL A O 1
ATOM 796 N N . ARG A 1 102 ? 9.727 3.839 -13.584 1.00 95.75 102 ARG A N 1
ATOM 797 C CA . ARG A 1 102 ? 8.683 4.861 -13.480 1.00 95.75 102 ARG A CA 1
ATOM 798 C C . ARG A 1 102 ? 7.308 4.237 -13.363 1.00 95.75 102 ARG A C 1
ATOM 800 O O . ARG A 1 102 ? 6.946 3.378 -14.168 1.00 95.75 102 ARG A O 1
ATOM 807 N N . ILE A 1 103 ? 6.535 4.736 -12.408 1.00 94.75 103 ILE A N 1
ATOM 808 C CA . ILE A 1 103 ? 5.098 4.520 -12.274 1.00 94.75 103 ILE A CA 1
ATOM 809 C C . ILE A 1 103 ? 4.374 5.591 -13.091 1.00 94.75 103 ILE A C 1
ATOM 811 O O . ILE A 1 103 ? 4.647 6.780 -12.932 1.00 94.75 103 ILE A O 1
ATOM 815 N N . THR A 1 104 ? 3.460 5.169 -13.961 1.00 92.75 104 THR A N 1
ATOM 816 C CA . THR A 1 104 ? 2.701 6.068 -14.862 1.00 92.75 104 THR A CA 1
ATOM 817 C C . THR A 1 104 ? 1.208 6.108 -14.568 1.00 92.75 104 THR A C 1
ATOM 819 O O . THR A 1 104 ? 0.540 7.079 -14.895 1.00 92.75 104 THR A O 1
ATOM 822 N N . ASP A 1 105 ? 0.695 5.059 -13.940 1.00 93.06 105 ASP A N 1
ATOM 823 C CA . ASP A 1 105 ? -0.693 4.917 -13.522 1.00 93.06 105 ASP A CA 1
ATOM 824 C C . ASP A 1 105 ? -0.712 3.991 -12.304 1.00 93.06 105 ASP A C 1
ATOM 826 O O . ASP A 1 105 ? 0.251 3.253 -12.065 1.00 93.06 105 ASP A O 1
ATOM 830 N N . SER A 1 106 ? -1.784 4.006 -11.525 1.00 92.38 106 SER A N 1
ATOM 831 C CA . SER A 1 106 ? -1.977 3.030 -10.465 1.00 92.38 106 SER A CA 1
ATOM 832 C C . SER A 1 106 ? -3.437 2.838 -10.087 1.00 92.38 106 SER A C 1
ATOM 834 O O . SER A 1 106 ? -4.315 3.656 -10.370 1.00 92.38 106 SER A O 1
ATOM 836 N N . LYS A 1 107 ? -3.685 1.714 -9.420 1.00 93.25 107 LYS A N 1
ATOM 837 C CA . LYS A 1 107 ? -4.970 1.374 -8.820 1.00 93.25 107 LYS A CA 1
ATOM 838 C C . LYS A 1 107 ? -4.761 0.998 -7.363 1.00 93.25 107 LYS A C 1
ATOM 840 O O . LYS A 1 107 ? -3.775 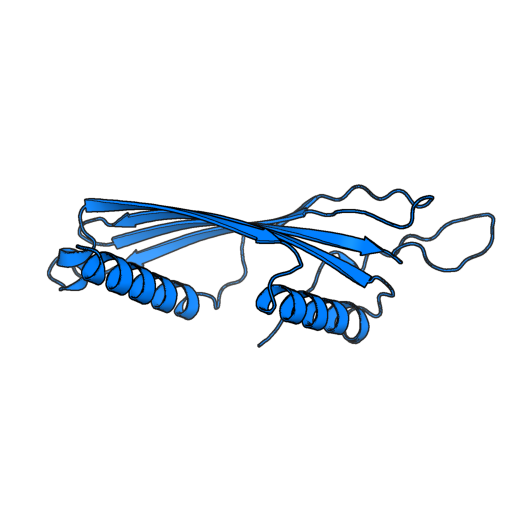0.340 -7.030 1.00 93.25 107 LYS A O 1
ATOM 845 N N . ILE A 1 108 ? -5.697 1.392 -6.511 1.00 92.00 108 ILE A N 1
ATOM 846 C CA . ILE A 1 108 ? -5.753 0.983 -5.108 1.00 92.00 108 ILE A CA 1
ATOM 847 C C . ILE A 1 108 ? -7.083 0.287 -4.872 1.00 92.00 108 ILE A C 1
ATOM 849 O O . ILE A 1 108 ? -8.137 0.895 -5.049 1.00 92.00 108 ILE A O 1
ATOM 853 N N . ASP A 1 109 ? -7.028 -0.962 -4.423 1.00 93.31 109 ASP A N 1
ATOM 854 C CA . ASP A 1 109 ? -8.170 -1.667 -3.851 1.00 93.31 109 ASP A CA 1
ATOM 855 C C . ASP A 1 109 ? -8.008 -1.715 -2.329 1.00 93.31 109 ASP A C 1
ATOM 857 O O . ASP A 1 109 ? -7.028 -2.264 -1.822 1.00 93.31 109 ASP A O 1
ATOM 861 N N . TYR A 1 110 ? -8.976 -1.174 -1.591 1.00 91.69 110 TYR A N 1
ATOM 862 C CA . TYR A 1 110 ? -8.997 -1.224 -0.131 1.00 91.69 110 TYR A CA 1
ATOM 863 C C . TYR A 1 110 ? -10.240 -1.953 0.367 1.00 91.69 110 TYR A C 1
ATOM 865 O O . TYR A 1 110 ? -11.350 -1.762 -0.137 1.00 91.69 110 TYR A O 1
ATOM 873 N N . THR A 1 111 ? -10.075 -2.791 1.383 1.00 94.06 111 THR A N 1
ATOM 874 C CA . THR A 1 111 ? -11.177 -3.425 2.109 1.00 94.06 111 THR A CA 1
ATOM 875 C C . THR A 1 111 ? -10.851 -3.457 3.590 1.00 94.06 111 THR A C 1
ATOM 877 O O . THR A 1 111 ? -9.765 -3.891 3.954 1.00 94.06 111 THR A O 1
ATOM 880 N N . ALA A 1 112 ? -11.804 -3.080 4.436 1.00 93.06 112 ALA A N 1
ATOM 881 C CA . ALA A 1 112 ? -11.708 -3.218 5.881 1.00 93.06 112 ALA A CA 1
ATOM 882 C C . ALA A 1 112 ? -12.954 -3.888 6.462 1.00 93.06 112 ALA A C 1
ATOM 884 O O . ALA A 1 112 ? -14.070 -3.700 5.970 1.00 93.06 112 ALA A O 1
ATOM 885 N N . GLN A 1 113 ? -12.744 -4.657 7.520 1.00 95.12 113 GLN A N 1
ATOM 886 C CA . GLN A 1 113 ? -13.768 -5.178 8.411 1.00 95.12 113 GLN A CA 1
ATOM 887 C C . GLN A 1 113 ? -13.539 -4.572 9.785 1.00 95.12 113 GLN A C 1
ATOM 889 O O . GLN A 1 113 ? -12.413 -4.570 10.279 1.00 95.12 113 GLN A O 1
ATOM 894 N N . ILE A 1 114 ? -14.602 -4.044 10.372 1.00 94.81 114 ILE A N 1
ATOM 895 C CA . ILE A 1 114 ? -14.578 -3.395 11.675 1.00 94.81 114 ILE A CA 1
ATOM 896 C C . ILE A 1 114 ? -15.571 -4.132 12.560 1.00 94.81 114 ILE A C 1
ATOM 898 O O . ILE A 1 114 ? -16.740 -4.266 12.193 1.00 94.81 114 ILE A O 1
ATOM 902 N N . ARG A 1 115 ? -15.103 -4.597 13.716 1.00 96.62 115 ARG A N 1
ATOM 903 C CA . ARG A 1 115 ? -15.912 -5.277 14.723 1.00 96.62 115 ARG A CA 1
ATOM 904 C C . ARG A 1 115 ? -15.676 -4.634 16.079 1.00 96.62 115 ARG A C 1
ATOM 906 O O . ARG A 1 115 ? -14.571 -4.688 16.610 1.00 96.62 115 ARG A O 1
ATOM 913 N N . GLY A 1 116 ? -16.705 -3.997 16.616 1.00 95.62 116 GLY A N 1
ATOM 914 C CA . GLY A 1 116 ? -16.686 -3.426 17.950 1.00 95.62 116 GLY A CA 1
ATOM 915 C C . GLY A 1 116 ? -17.327 -4.376 18.953 1.00 95.62 116 GLY A C 1
ATOM 916 O O . GLY A 1 116 ? -18.497 -4.738 18.844 1.00 95.62 116 GLY A O 1
ATOM 917 N N . GLU A 1 117 ? -16.545 -4.761 19.946 1.00 94.94 117 GLU A N 1
ATOM 918 C CA . GLU A 1 117 ? -16.972 -5.540 21.100 1.00 94.94 117 GLU A CA 1
ATOM 919 C C . GLU A 1 117 ? -17.118 -4.619 22.318 1.00 94.94 117 GLU A C 1
ATOM 921 O O . GLU A 1 117 ? -16.869 -3.409 22.263 1.00 94.94 117 GLU A O 1
ATOM 926 N N . GLN A 1 118 ? -17.511 -5.192 23.452 1.00 94.94 118 GLN A N 1
ATOM 927 C CA . GLN A 1 118 ? -17.710 -4.430 24.681 1.00 94.94 118 GLN A CA 1
ATOM 928 C C . GLN A 1 118 ? -16.420 -3.767 25.201 1.00 94.94 118 GLN A C 1
ATOM 930 O O . GLN A 1 118 ? -16.495 -2.696 25.791 1.00 94.94 118 GLN A O 1
ATOM 935 N N . ASP A 1 119 ? -15.249 -4.367 24.978 1.00 95.88 119 ASP A N 1
ATOM 936 C CA . ASP A 1 119 ? -13.959 -3.933 25.540 1.00 95.88 119 ASP A CA 1
ATOM 937 C C . ASP A 1 119 ? -12.882 -3.622 24.480 1.00 95.88 119 ASP A C 1
ATOM 939 O O . ASP A 1 119 ? -11.752 -3.253 24.818 1.00 95.88 119 ASP A O 1
ATOM 943 N N . ARG A 1 120 ? -13.194 -3.804 23.190 1.00 94.44 120 ARG A N 1
ATOM 944 C CA . ARG A 1 120 ? -12.235 -3.598 22.099 1.00 94.44 120 ARG A CA 1
ATOM 945 C C . ARG A 1 120 ? -12.894 -3.316 20.753 1.00 94.44 120 ARG A C 1
ATOM 947 O O . ARG A 1 120 ? -13.965 -3.832 20.459 1.00 94.44 120 ARG A O 1
ATOM 954 N N . LEU A 1 121 ? -12.178 -2.595 19.899 1.00 95.12 121 LEU A N 1
ATOM 955 C CA . LEU A 1 121 ? -12.430 -2.504 18.466 1.00 95.12 121 LEU A CA 1
ATOM 956 C C . LEU A 1 121 ? -11.374 -3.323 17.734 1.00 95.12 121 LEU A C 1
ATOM 958 O O . LEU A 1 121 ? -10.177 -3.118 17.937 1.00 95.12 121 LEU A O 1
ATOM 962 N N . GLU A 1 122 ? -11.814 -4.202 16.851 1.00 94.69 122 GLU A N 1
ATOM 963 C CA . GLU A 1 122 ? -10.961 -4.932 15.927 1.00 94.69 122 GLU A CA 1
ATOM 964 C C . GLU A 1 122 ? -11.167 -4.388 14.518 1.00 94.69 122 GLU A C 1
ATOM 966 O O . GLU A 1 122 ? -12.294 -4.276 14.031 1.00 94.69 122 GLU A O 1
ATOM 971 N N . VAL A 1 123 ? -10.066 -4.049 13.856 1.00 92.94 123 VAL A N 1
ATOM 972 C CA . VAL A 1 123 ? -10.052 -3.614 12.463 1.00 92.94 123 VAL A CA 1
ATOM 973 C C . VAL A 1 123 ? -9.109 -4.526 11.701 1.00 92.94 123 VAL A C 1
ATOM 975 O O . VAL A 1 123 ? -7.920 -4.578 11.994 1.00 92.94 123 VAL A O 1
ATOM 978 N N . ALA A 1 124 ? -9.630 -5.239 10.712 1.00 92.62 124 ALA A N 1
ATOM 979 C CA . ALA A 1 124 ? -8.829 -6.005 9.768 1.00 92.62 124 ALA A CA 1
ATOM 980 C C . ALA A 1 124 ? -8.927 -5.328 8.408 1.00 92.62 124 ALA A C 1
ATOM 982 O O . ALA A 1 124 ? -10.033 -5.191 7.883 1.00 92.62 124 ALA A O 1
ATOM 983 N N . TYR A 1 125 ? -7.807 -4.911 7.822 1.00 91.50 125 TYR A N 1
ATOM 984 C CA . TYR A 1 125 ? -7.827 -4.292 6.503 1.00 91.50 125 TYR A CA 1
ATOM 985 C C . TYR A 1 125 ? -6.811 -4.901 5.539 1.00 91.50 125 TYR A C 1
ATOM 987 O O . TYR A 1 125 ? -5.782 -5.451 5.927 1.00 91.50 125 TYR A O 1
ATOM 995 N N . LYS A 1 126 ? -7.143 -4.805 4.251 1.00 92.88 126 LYS A N 1
ATOM 996 C CA . LYS A 1 126 ? -6.317 -5.197 3.115 1.00 92.88 126 LYS A CA 1
ATOM 997 C C . LYS A 1 126 ? -6.241 -4.032 2.138 1.00 92.88 126 LYS A C 1
ATOM 999 O O . LYS A 1 126 ? -7.278 -3.531 1.703 1.00 92.88 126 LYS A O 1
ATOM 1004 N N . LEU A 1 127 ? -5.025 -3.663 1.759 1.00 91.31 127 LEU A N 1
ATOM 1005 C CA . LEU A 1 127 ? -4.732 -2.700 0.704 1.00 91.31 127 LEU A CA 1
ATOM 1006 C C . LEU A 1 127 ? -3.956 -3.407 -0.408 1.00 91.31 127 LEU A C 1
ATOM 1008 O O . LEU A 1 127 ? -2.983 -4.105 -0.134 1.00 91.31 127 LEU A O 1
ATOM 1012 N N . VAL A 1 128 ? -4.381 -3.232 -1.658 1.00 94.00 128 VAL A N 1
ATOM 1013 C CA . VAL A 1 128 ? -3.647 -3.687 -2.844 1.00 94.00 128 VAL A CA 1
ATOM 1014 C C . VAL A 1 128 ? -3.346 -2.481 -3.716 1.00 94.00 128 VAL A C 1
ATOM 1016 O O . VAL A 1 128 ? -4.256 -1.891 -4.292 1.00 94.00 128 VAL A O 1
ATOM 1019 N N . PHE A 1 129 ? -2.070 -2.124 -3.817 1.00 92.75 129 PHE A N 1
ATOM 1020 C CA . PHE A 1 129 ? -1.573 -1.103 -4.728 1.00 92.75 129 PHE A CA 1
ATOM 1021 C C . PHE A 1 129 ? -1.023 -1.773 -5.988 1.00 92.75 129 PHE A C 1
ATOM 1023 O O . PHE A 1 129 ? -0.098 -2.583 -5.916 1.00 92.75 129 PHE A O 1
ATOM 1030 N N . THR A 1 130 ? -1.604 -1.441 -7.138 1.00 95.38 130 THR A N 1
ATOM 1031 C CA . THR A 1 130 ? -1.250 -2.006 -8.446 1.00 95.38 130 THR A CA 1
ATOM 1032 C C . THR A 1 130 ? -0.804 -0.883 -9.383 1.00 95.38 130 THR A C 1
ATOM 1034 O O . THR A 1 130 ? -1.647 -0.293 -10.066 1.00 95.38 130 THR A O 1
ATOM 1037 N N . PRO A 1 131 ? 0.486 -0.506 -9.384 1.00 94.81 131 PRO A N 1
ATOM 1038 C CA . PRO A 1 131 ? 1.011 0.486 -10.309 1.00 94.81 131 PRO A CA 1
ATOM 1039 C C . PRO A 1 131 ? 1.270 -0.107 -11.693 1.00 94.81 131 PRO A C 1
ATOM 1041 O O . PRO A 1 131 ? 1.597 -1.279 -11.832 1.00 94.81 131 PRO A O 1
ATOM 1044 N N . THR A 1 132 ? 1.224 0.738 -12.716 1.00 95.81 132 THR A N 1
ATOM 1045 C CA . THR A 1 132 ? 1.814 0.460 -14.026 1.00 95.81 132 THR A CA 1
ATOM 1046 C C . THR A 1 132 ? 3.253 0.958 -14.029 1.00 95.81 132 THR A C 1
ATOM 1048 O O . THR A 1 132 ? 3.483 2.171 -14.048 1.00 95.81 132 THR A O 1
ATOM 1051 N N . ILE A 1 133 ? 4.211 0.030 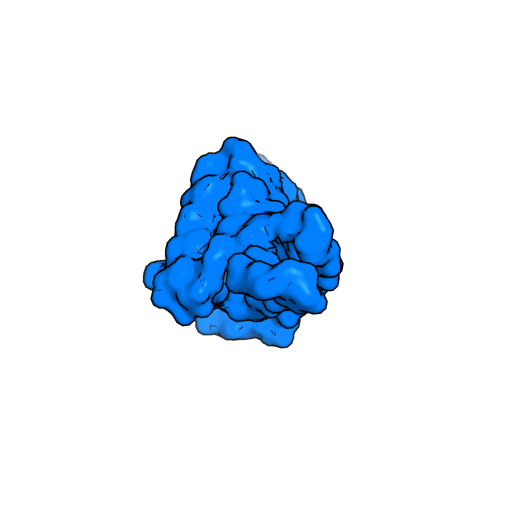-14.032 1.00 96.31 133 ILE A N 1
ATOM 1052 C CA . ILE A 1 133 ? 5.645 0.334 -14.073 1.00 96.31 133 ILE A CA 1
ATOM 1053 C C . ILE A 1 133 ? 6.218 0.185 -15.480 1.00 96.31 133 ILE A C 1
ATOM 1055 O O . ILE A 1 133 ? 5.764 -0.648 -16.266 1.00 96.31 133 ILE A O 1
ATOM 1059 N N . SER A 1 134 ? 7.262 0.954 -15.770 1.00 96.50 134 SER A N 1
ATOM 1060 C CA . SER A 1 134 ? 8.098 0.825 -16.967 1.00 96.50 134 SER A CA 1
ATOM 1061 C C . SER A 1 134 ? 9.546 1.202 -16.662 1.00 96.50 134 SER A C 1
ATOM 1063 O O . SER A 1 134 ? 9.814 1.776 -15.608 1.00 96.50 134 SER A O 1
ATOM 1065 N N . GLY A 1 135 ? 10.474 0.886 -17.566 1.00 93.75 135 GLY A N 1
ATOM 1066 C CA . GLY A 1 135 ? 11.886 1.258 -17.411 1.00 93.75 135 GLY A CA 1
ATOM 1067 C C . GLY A 1 135 ? 12.692 0.320 -16.509 1.00 93.75 135 GLY A C 1
ATOM 1068 O O . GLY A 1 135 ? 13.765 0.699 -16.063 1.00 93.75 135 GLY A O 1
ATOM 1069 N N . TYR A 1 136 ? 12.195 -0.893 -16.246 1.00 94.25 136 TYR A N 1
ATOM 1070 C CA . TYR A 1 136 ? 12.899 -1.907 -15.450 1.00 94.25 136 TYR A CA 1
ATOM 1071 C C . TYR A 1 136 ? 13.899 -2.729 -16.270 1.00 94.25 136 TYR A C 1
ATOM 1073 O O . TYR A 1 136 ? 14.567 -3.594 -15.723 1.00 94.25 136 TYR A O 1
ATOM 1081 N N . VAL A 1 137 ? 14.005 -2.511 -17.581 1.00 94.69 137 VAL A N 1
ATOM 1082 C CA . VAL A 1 137 ? 15.086 -3.067 -18.404 1.00 94.69 137 VAL A CA 1
ATOM 1083 C C . VAL A 1 137 ? 16.148 -1.994 -18.600 1.00 94.69 137 VAL A C 1
ATOM 1085 O O . VAL A 1 137 ? 15.863 -0.943 -19.176 1.00 94.69 137 VAL A O 1
ATOM 1088 N N . LEU A 1 138 ? 17.361 -2.261 -18.118 1.00 90.31 138 LEU A N 1
ATOM 1089 C CA . LEU A 1 138 ? 18.478 -1.329 -18.209 1.00 90.31 138 LEU A CA 1
ATOM 1090 C C . LEU A 1 138 ? 19.084 -1.324 -19.623 1.00 90.31 138 LEU A C 1
ATOM 1092 O O . LEU A 1 138 ? 19.123 -2.374 -20.273 1.00 90.31 138 LEU A O 1
ATOM 1096 N N . PRO A 1 139 ? 19.599 -0.173 -20.097 1.00 81.38 139 PRO A N 1
ATOM 1097 C CA . PRO A 1 139 ? 20.390 -0.119 -21.321 1.00 81.38 139 PRO A CA 1
ATOM 1098 C C . PRO A 1 139 ? 21.615 -1.035 -21.199 1.00 81.38 139 PRO A C 1
ATOM 1100 O O . PRO A 1 139 ? 22.351 -0.962 -20.217 1.00 81.38 139 PRO A O 1
ATOM 1103 N N . GLY A 1 140 ? 21.838 -1.895 -22.189 1.00 74.81 140 GLY A N 1
ATOM 1104 C CA . GLY A 1 140 ? 22.933 -2.862 -22.193 1.00 74.81 140 GLY A CA 1
ATOM 1105 C C . GLY A 1 140 ? 23.208 -3.407 -23.591 1.00 74.81 140 GLY A C 1
ATOM 1106 O O . GLY A 1 140 ? 22.552 -3.030 -24.562 1.00 74.81 140 GLY A O 1
ATOM 1107 N N . ASN A 1 141 ? 24.204 -4.280 -23.694 1.00 69.44 141 ASN A N 1
ATOM 1108 C CA . ASN A 1 141 ? 24.657 -4.869 -24.953 1.00 69.44 141 ASN A CA 1
ATOM 1109 C C . ASN A 1 141 ? 23.566 -5.813 -25.503 1.00 69.44 141 ASN A C 1
ATOM 1111 O O . ASN A 1 141 ? 22.930 -6.522 -24.725 1.00 69.44 141 ASN A O 1
ATOM 1115 N N . GLU A 1 142 ? 23.387 -5.892 -26.828 1.00 65.62 142 GLU A N 1
ATOM 1116 C CA . GLU A 1 142 ? 22.276 -6.628 -27.480 1.00 65.62 142 GLU A CA 1
ATOM 1117 C C . GLU A 1 142 ? 22.153 -8.116 -27.089 1.00 65.62 142 GLU A C 1
ATOM 1119 O O . GLU A 1 142 ? 21.108 -8.733 -27.279 1.00 65.62 142 GLU A O 1
ATOM 1124 N N . SER A 1 143 ? 23.205 -8.700 -26.515 1.00 72.31 143 SER A N 1
ATOM 1125 C CA . SER A 1 143 ? 23.267 -10.108 -26.118 1.00 72.31 143 SER A CA 1
ATOM 1126 C C . SER A 1 143 ? 22.602 -10.427 -24.772 1.00 72.31 143 SER A C 1
ATOM 1128 O O . SER A 1 143 ? 22.296 -11.592 -24.527 1.00 72.31 143 SER A O 1
ATOM 1130 N N . ALA A 1 144 ? 22.390 -9.443 -23.887 1.00 77.88 144 ALA A N 1
ATOM 1131 C CA . ALA A 1 144 ? 21.801 -9.683 -22.568 1.00 77.88 144 ALA A CA 1
ATOM 1132 C C . ALA A 1 144 ? 21.017 -8.469 -22.053 1.00 77.88 144 ALA A C 1
ATOM 1134 O O . ALA A 1 144 ? 21.551 -7.371 -21.912 1.00 77.88 144 ALA A O 1
ATOM 1135 N N . LYS A 1 145 ? 19.745 -8.688 -21.704 1.00 85.00 145 LYS A N 1
ATOM 1136 C CA . LYS A 1 145 ? 18.914 -7.685 -21.030 1.00 85.00 145 LYS A CA 1
ATOM 1137 C C . LYS A 1 145 ? 19.115 -7.785 -19.524 1.00 85.00 145 LYS A C 1
ATOM 1139 O O . LYS A 1 145 ? 18.911 -8.851 -18.947 1.00 85.00 145 LYS A O 1
ATOM 1144 N N . ILE A 1 146 ? 19.467 -6.672 -18.891 1.00 91.06 146 ILE A N 1
ATOM 1145 C CA . ILE A 1 146 ? 19.551 -6.576 -17.432 1.00 91.06 146 ILE A CA 1
ATOM 1146 C C . ILE A 1 146 ? 18.221 -6.031 -16.919 1.00 91.06 146 ILE A C 1
ATOM 1148 O O . ILE A 1 146 ? 17.725 -5.023 -17.421 1.00 91.06 146 ILE A O 1
ATOM 1152 N N . VAL A 1 147 ? 17.642 -6.711 -15.933 1.00 93.19 147 VAL A N 1
ATOM 1153 C CA . VAL A 1 147 ? 16.398 -6.291 -15.285 1.00 93.19 147 VAL A CA 1
ATOM 1154 C C . VAL A 1 147 ? 16.737 -5.644 -13.949 1.00 93.19 147 VAL A C 1
ATOM 1156 O O . VAL A 1 147 ? 17.307 -6.296 -13.076 1.00 93.19 147 VAL A O 1
ATOM 1159 N N . ASP A 1 148 ? 16.376 -4.375 -13.799 1.00 93.75 148 ASP A N 1
ATOM 1160 C CA . ASP A 1 148 ? 16.396 -3.677 -12.525 1.00 93.75 148 ASP A CA 1
ATOM 1161 C C . ASP A 1 148 ? 15.284 -4.201 -11.612 1.00 93.75 148 ASP A C 1
ATOM 1163 O O . ASP A 1 148 ? 14.139 -4.422 -12.021 1.00 93.75 148 ASP A O 1
ATOM 1167 N N . LEU A 1 149 ? 15.649 -4.412 -10.355 1.00 94.00 149 LEU A N 1
ATOM 1168 C CA . LEU A 1 149 ? 14.811 -4.993 -9.323 1.00 94.00 149 LEU A CA 1
ATOM 1169 C C . LEU A 1 149 ? 14.835 -4.170 -8.022 1.00 94.00 149 LEU A C 1
ATOM 1171 O O . LEU A 1 149 ? 14.248 -4.606 -7.025 1.00 94.00 149 LEU A O 1
ATOM 1175 N N . ASP A 1 150 ? 15.471 -2.996 -8.008 1.00 92.50 150 ASP A N 1
ATOM 1176 C CA . ASP A 1 150 ? 15.580 -2.162 -6.804 1.00 92.50 150 ASP A CA 1
ATOM 1177 C C . ASP A 1 150 ? 14.271 -1.422 -6.481 1.00 92.50 150 ASP A C 1
ATOM 1179 O O . ASP A 1 150 ? 13.966 -1.141 -5.320 1.00 92.50 150 ASP A O 1
ATOM 1183 N N . TRP A 1 151 ? 13.405 -1.242 -7.481 1.00 91.69 151 TRP A N 1
ATOM 1184 C CA . TRP A 1 151 ? 12.038 -0.720 -7.340 1.00 91.69 151 TRP A CA 1
ATOM 1185 C C . TRP A 1 151 ? 11.096 -1.608 -6.502 1.00 91.69 151 TRP A C 1
ATOM 1187 O O . TRP A 1 151 ? 10.013 -1.173 -6.101 1.00 91.69 151 TRP A O 1
ATOM 1197 N N . ARG A 1 152 ? 11.471 -2.866 -6.222 1.00 91.25 152 ARG A N 1
ATOM 1198 C CA . ARG A 1 152 ? 10.620 -3.830 -5.497 1.00 91.25 152 ARG A CA 1
ATOM 1199 C C . ARG A 1 152 ? 10.300 -3.406 -4.064 1.00 91.25 152 ARG A C 1
ATOM 1201 O O . ARG A 1 152 ? 9.359 -3.935 -3.480 1.00 91.25 152 ARG A O 1
ATOM 1208 N N . SER A 1 153 ? 11.061 -2.475 -3.492 1.00 84.62 153 SER A N 1
ATOM 1209 C CA . SER A 1 153 ? 10.757 -1.899 -2.184 1.00 84.62 153 SER A CA 1
ATOM 1210 C C . SER A 1 153 ? 10.954 -0.389 -2.187 1.00 84.62 153 SER A C 1
ATOM 1212 O O . SER A 1 153 ? 11.966 0.124 -2.661 1.00 84.62 153 SER A O 1
AT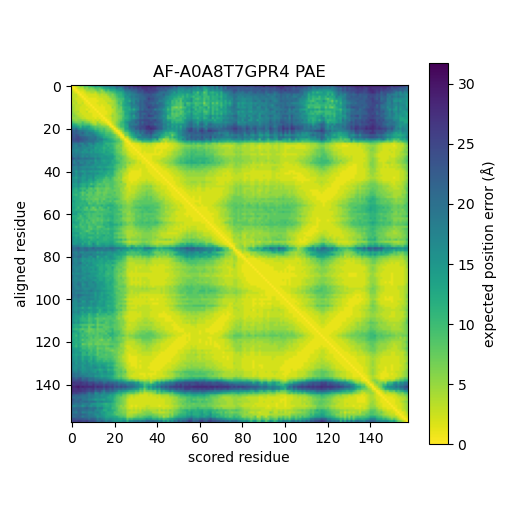OM 1214 N N . PHE A 1 154 ? 10.020 0.322 -1.577 1.00 81.94 154 PHE A N 1
ATOM 1215 C CA . PHE A 1 154 ? 10.128 1.746 -1.304 1.00 81.94 154 PHE A CA 1
ATOM 1216 C C . PHE A 1 154 ? 9.441 2.032 0.025 1.00 81.94 154 PHE A C 1
ATOM 1218 O O . PHE A 1 154 ? 8.522 1.317 0.431 1.00 81.94 154 PHE A O 1
ATOM 1225 N N . LYS A 1 155 ? 9.907 3.072 0.705 1.00 79.81 155 LYS A N 1
ATOM 1226 C CA . LYS A 1 155 ? 9.248 3.620 1.879 1.00 79.81 155 LYS A CA 1
ATOM 1227 C C . LYS A 1 155 ? 8.953 5.074 1.568 1.00 79.81 155 LYS A C 1
ATOM 1229 O O . LYS A 1 155 ? 9.865 5.821 1.243 1.00 79.81 155 LYS A O 1
ATOM 1234 N N . VAL A 1 156 ? 7.687 5.453 1.639 1.00 70.19 156 VAL A N 1
ATOM 1235 C CA . VAL A 1 156 ? 7.315 6.864 1.625 1.00 70.19 156 VAL A CA 1
ATOM 1236 C C . VAL A 1 156 ? 7.322 7.305 3.082 1.00 70.19 156 VAL A C 1
ATOM 1238 O O . VAL A 1 156 ? 6.565 6.759 3.882 1.00 70.19 156 VAL A O 1
ATOM 1241 N N . ASN A 1 157 ? 8.255 8.184 3.442 1.00 63.28 157 ASN A N 1
ATOM 1242 C CA . ASN A 1 157 ? 8.220 8.871 4.728 1.00 63.28 157 ASN A CA 1
ATOM 1243 C C . ASN A 1 157 ? 7.439 10.175 4.537 1.00 63.28 157 ASN A C 1
ATOM 1245 O O . ASN A 1 157 ? 7.606 10.822 3.500 1.00 63.28 157 ASN A O 1
ATOM 1249 N N . ASP A 1 158 ? 6.611 10.515 5.520 1.00 52.72 158 ASP A N 1
ATOM 1250 C CA . ASP A 1 158 ? 5.979 11.833 5.622 1.00 52.72 158 ASP A CA 1
ATOM 1251 C C . ASP A 1 158 ? 7.015 12.931 5.914 1.00 52.72 158 ASP A C 1
ATOM 1253 O O . ASP A 1 158 ? 8.000 12.643 6.643 1.00 52.72 158 ASP A O 1
#

Sequence (158 aa):
MKYFTYVLYSTIALIIISVSYSNVFAAQLSSFLIPERNKSEPAYTAIEFITIKYDPQSELAKKLAGVTERISFKINGTNPGLENVIATINNVILTERNSPVRITDSKIDYTAQIRGEQDRLEVAYKLVFTPTISGYVLPGNESAKIVDLDWRSFKVND

Foldseek 3Di:
DVVLVVVVVVVVVVVVVVVPPDDQPDWDKDWDDDLVVQKTWIKIKGKDKDKDFDDLPDPVLVSQAADKDKDKDKDWFVDPVVVVVQVLLQCQCCPVLVAPKHFDIKMKIKMWIWHRHSTIIMIIMMIMIITIMGRQFDDDDPVDTDGHDSSVDGDRDD

Nearest PDB structures (foldseek):
  7b2t-assembly2_B  TM=3.283E-01  e=2.962E-02  Ixodes scapularis
  4p0f-assembly1_A  TM=3.187E-01  e=8.577E-02  Drosophila melanogaster
  7ahp-assembly1_A  TM=2.836E-01  e=5.797E-02  Ixodes ricinus
  4zk3-assembly1_A  TM=2.757E-01  e=1.269E-01  Homo sapiens
  4zk0-assembly1_A  TM=2.687E-01  e=1.135E-01  Homo sapiens

pLDDT: mean 85.4, std 12.89, range [50.47, 96.62]
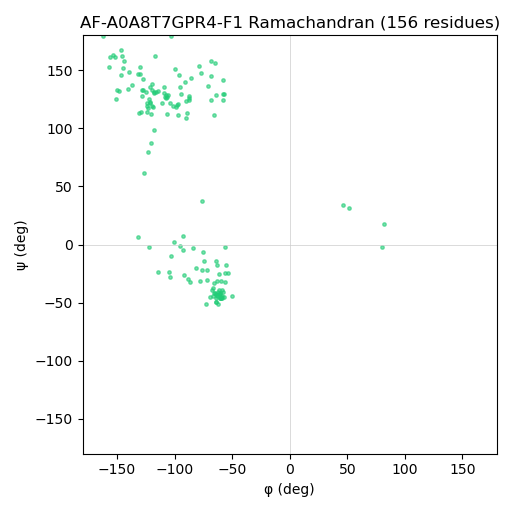
Solvent-accessible surface area (backbone atoms only — not comparable to full-atom values): 8881 Å² total; per-residue (Å²): 110,72,68,59,55,52,53,49,51,52,51,51,50,53,51,55,64,75,65,67,82,64,82,72,87,45,68,45,80,47,74,64,85,46,78,92,66,36,49,33,66,36,38,42,35,40,43,51,76,47,76,48,76,52,59,61,86,36,75,62,21,73,71,28,42,78,40,73,49,77,49,72,52,75,49,53,57,88,36,74,72,50,48,54,50,44,51,54,51,38,47,43,29,39,76,77,49,70,29,76,43,40,61,80,43,40,35,38,44,38,39,36,41,38,41,20,38,53,46,34,37,40,37,43,37,40,41,36,43,36,38,36,36,29,48,36,48,49,93,65,61,98,90,52,85,45,71,63,66,56,70,78,63,85,76,89,77,135

Mean predicted aligned error: 8.06 Å

Secondary structure (DSSP, 8-state):
-HHHHHHHHHHHHHHHHHHTTS--TEEEEE----TTTTEE--EEEEEEEEEEE--TTSHHHHHHTT-EEEEEEEEETTSHHHHHHHHHHHHHHHHTT----EEEEEEEEEEEEEEE-SSEEEEEEEEEEEEEEE--EEP--TT-PEEP-GGG------